Protein AF-A0A3G6JYM2-F1 (afdb_monomer_lite)

Sequence (123 aa):
MDNDVEYIVMGKGFGFQKKIGETVNKEKIKKTFVLENPETVAKWTRVYVDLPDGEMQVFLNIITFAEAVLQTKFDPSFFIALADHLHYAIERSREEISLKNPLAWEVRNFTLGSMKLENKSFV

InterPro domains:
  IPR004341 CAT RNA-binding domain [PF03123] (2-39)
  IPR004341 CAT RNA-binding domain [SM01061] (1-44)
  IPR011608 PRD domain [PF00874] (61-109)
  IPR011608 PRD domain [PS51372] (50-123)
  IPR036634 PRD domain superfamily [SSF63520] (41-109)
  IPR036650 CAT RNA-binding domain superfamily [G3DSA:2.30.24.10] (1-39)
  IPR036650 CAT RNA-binding domain superfamily [SSF50151] (2-39)

pLDDT: mean 70.7, std 15.1, range [35.44, 93.69]
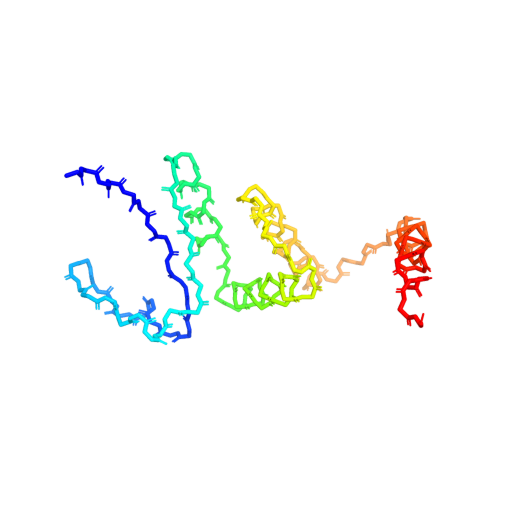
Organism: Streptococcus thermophilus (NCBI:txid1308)

Radius of gyration: 18.27 Å; chains: 1; bounding box: 38×52×42 Å

Secondary structure (DSSP, 8-state):
-----EEEEE-TT-SSSPPTTPPP-GGG-SEEEEE-SHHHHHHHHHHHHHS-HHHHHHHHHHHHHHHHHHT----HHHHHHHHHHHHHHHHHHHTT-----TTHHHHHHHHHHHHHHHTTS--

Structure (mmCIF, N/CA/C/O backbone):
data_AF-A0A3G6JYM2-F1
#
_entry.id   AF-A0A3G6JYM2-F1
#
loop_
_atom_site.group_PDB
_atom_site.id
_atom_site.type_symbol
_atom_site.label_atom_id
_atom_site.label_alt_id
_atom_site.label_comp_id
_atom_site.label_asym_id
_atom_site.label_entity_id
_atom_site.label_seq_id
_atom_site.pdbx_PDB_ins_code
_atom_site.Cartn_x
_atom_site.Cartn_y
_atom_site.Cartn_z
_atom_site.occupancy
_atom_site.B_iso_or_equiv
_atom_site.auth_seq_id
_atom_site.auth_comp_id
_atom_site.auth_asym_id
_atom_site.auth_atom_id
_atom_site.pdbx_PDB_model_num
ATOM 1 N N . MET A 1 1 ? -19.714 13.959 24.571 1.00 35.44 1 MET A N 1
ATOM 2 C CA . MET A 1 1 ? -18.894 12.742 24.445 1.00 35.44 1 MET A CA 1
ATOM 3 C C . MET A 1 1 ? -17.920 13.029 23.331 1.00 35.44 1 MET A C 1
ATOM 5 O O . MET A 1 1 ? -18.339 13.073 22.180 1.00 35.44 1 MET A O 1
ATOM 9 N N . ASP A 1 2 ? -16.697 13.383 23.717 1.00 43.41 2 ASP A N 1
ATOM 10 C CA . ASP A 1 2 ? -15.575 13.595 22.807 1.00 43.41 2 ASP A CA 1
ATOM 11 C C . ASP A 1 2 ? -15.322 12.306 22.041 1.00 43.41 2 ASP A C 1
ATOM 13 O O . ASP A 1 2 ? -14.928 11.306 22.629 1.00 43.41 2 ASP A O 1
ATOM 17 N N . ASN A 1 3 ? -15.565 12.334 20.739 1.00 48.00 3 ASN A N 1
ATOM 18 C CA . ASN A 1 3 ? -14.981 11.365 19.830 1.00 48.00 3 ASN A CA 1
ATOM 19 C C . ASN A 1 3 ? -14.143 12.182 18.857 1.00 48.00 3 ASN A C 1
ATOM 21 O O . ASN A 1 3 ? -14.579 12.461 17.740 1.00 48.00 3 ASN A O 1
ATOM 25 N N . ASP A 1 4 ? -12.964 12.594 19.325 1.00 57.75 4 ASP A N 1
ATOM 26 C CA . ASP A 1 4 ? -11.877 13.168 18.523 1.00 57.75 4 ASP A CA 1
ATOM 27 C C . ASP A 1 4 ? -11.263 12.059 17.646 1.00 57.75 4 ASP A C 1
ATOM 29 O O . ASP A 1 4 ? -10.099 11.688 17.747 1.00 57.75 4 ASP A O 1
ATOM 33 N N . VAL A 1 5 ? -12.132 11.404 16.873 1.00 56.00 5 VAL A N 1
ATOM 34 C CA . VAL A 1 5 ? -11.798 10.295 15.991 1.00 56.00 5 VAL A CA 1
ATOM 35 C C . VAL A 1 5 ? -11.586 10.898 14.618 1.00 56.00 5 VAL A C 1
ATOM 37 O O . VAL A 1 5 ? -12.518 11.423 14.001 1.00 56.00 5 VAL A O 1
ATOM 40 N N . GLU A 1 6 ? -10.349 10.835 14.147 1.00 60.28 6 GLU A N 1
ATOM 41 C CA . GLU A 1 6 ? -10.002 11.273 12.807 1.00 60.28 6 GLU A CA 1
ATOM 42 C C . GLU A 1 6 ? -10.421 10.209 11.786 1.00 60.28 6 GLU A C 1
ATOM 44 O O . GLU A 1 6 ? -10.381 9.003 12.034 1.00 60.28 6 GLU A O 1
ATOM 49 N N . TYR A 1 7 ? -10.844 10.652 10.604 1.00 63.09 7 TYR A N 1
ATOM 50 C CA . TYR A 1 7 ? -11.249 9.755 9.527 1.00 63.09 7 TYR A CA 1
ATOM 51 C C . TYR A 1 7 ? -10.560 10.157 8.229 1.00 63.09 7 TYR A C 1
ATOM 53 O O . TYR A 1 7 ? -10.662 11.306 7.797 1.00 63.09 7 TYR A O 1
ATOM 61 N N . ILE A 1 8 ? -9.937 9.191 7.554 1.00 65.12 8 ILE A N 1
ATOM 62 C CA . ILE A 1 8 ? -9.541 9.349 6.153 1.00 65.12 8 ILE A CA 1
ATOM 63 C C . ILE A 1 8 ? -10.676 8.819 5.296 1.00 65.12 8 ILE A C 1
ATOM 65 O O . ILE A 1 8 ? -11.049 7.649 5.366 1.00 65.12 8 ILE A O 1
ATOM 69 N N . VAL A 1 9 ? -11.230 9.683 4.458 1.00 63.84 9 VAL A N 1
ATOM 70 C CA . VAL A 1 9 ? -12.302 9.326 3.533 1.00 63.84 9 VAL A CA 1
ATOM 71 C C . VAL A 1 9 ? -11.770 9.374 2.108 1.00 63.84 9 VAL A C 1
ATOM 73 O O . VAL A 1 9 ? -11.125 10.340 1.712 1.00 63.84 9 VAL A O 1
ATOM 76 N N . MET A 1 10 ? -12.057 8.341 1.314 1.00 65.88 10 MET A N 1
ATOM 77 C CA . MET A 1 10 ? -11.638 8.220 -0.085 1.00 65.88 10 MET A CA 1
ATOM 78 C C . MET A 1 10 ? -12.812 7.913 -1.018 1.00 65.88 10 MET A C 1
ATOM 80 O O . MET A 1 10 ? -13.786 7.254 -0.648 1.00 65.88 10 MET A O 1
ATOM 84 N N . GLY A 1 11 ? -12.722 8.374 -2.262 1.00 58.06 11 GLY A N 1
ATOM 85 C CA . GLY A 1 11 ? -13.715 8.136 -3.310 1.00 58.06 11 GLY A CA 1
ATOM 86 C C . GLY A 1 11 ? -13.460 8.995 -4.542 1.00 58.06 11 GLY A C 1
ATOM 87 O O . GLY A 1 11 ? -12.560 9.832 -4.558 1.00 58.06 11 GLY A O 1
ATOM 88 N N . LYS A 1 12 ? -14.215 8.737 -5.616 1.00 52.06 12 LYS A N 1
ATOM 89 C CA . LYS A 1 12 ? -13.944 9.324 -6.936 1.00 52.06 12 LYS A CA 1
ATOM 90 C C . LYS A 1 12 ? -14.052 10.854 -6.888 1.00 52.06 12 LYS A C 1
ATOM 92 O O . LYS A 1 12 ? -15.153 11.393 -6.810 1.00 52.06 12 LYS A O 1
ATOM 97 N N 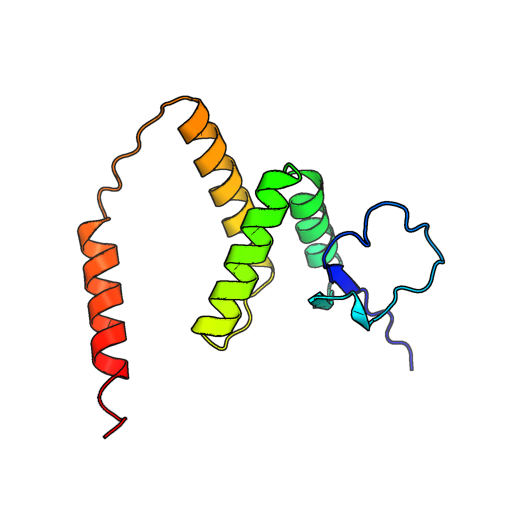. GLY A 1 13 ? -12.906 11.527 -6.990 1.00 52.91 13 GLY A N 1
ATOM 98 C CA . GLY A 1 13 ? -12.802 12.938 -7.368 1.00 52.91 13 GLY A CA 1
ATOM 99 C C . GLY A 1 13 ? -13.268 13.971 -6.340 1.00 52.91 13 GLY A C 1
ATOM 100 O O . GLY A 1 13 ? -13.578 15.083 -6.748 1.00 52.91 13 GLY A O 1
ATOM 101 N N . PHE A 1 14 ? -13.345 13.655 -5.041 1.00 56.78 14 PHE A N 1
ATOM 102 C CA . PHE A 1 14 ? -13.706 14.665 -4.029 1.00 56.78 14 PHE A CA 1
ATOM 103 C C . PHE A 1 14 ? -12.515 15.279 -3.280 1.00 56.78 14 PHE A C 1
ATOM 105 O O . PHE A 1 14 ? -12.687 16.326 -2.668 1.00 56.78 14 PHE A O 1
ATOM 112 N N . GLY A 1 15 ? -11.328 14.660 -3.310 1.00 47.62 15 GLY A N 1
ATOM 113 C CA . GLY A 1 15 ? -10.113 15.229 -2.703 1.00 47.62 15 GLY A CA 1
ATOM 114 C C . GLY A 1 15 ? -9.523 16.399 -3.501 1.00 47.62 15 GLY A C 1
ATOM 115 O O . GLY A 1 15 ? -8.799 17.227 -2.962 1.00 47.62 15 GLY A O 1
ATOM 116 N N . PHE A 1 16 ? -9.881 16.509 -4.781 1.00 41.50 16 PHE A N 1
ATOM 117 C CA . PHE A 1 16 ? -9.483 17.610 -5.650 1.00 41.50 16 PHE A CA 1
ATOM 118 C C . PHE A 1 16 ? -10.448 18.790 -5.418 1.00 41.50 16 PHE A C 1
ATOM 120 O O . PHE A 1 16 ? -11.634 18.671 -5.712 1.00 41.50 16 PHE A O 1
ATOM 127 N N . GLN A 1 17 ? -9.938 19.911 -4.884 1.00 42.59 17 GLN A N 1
ATOM 128 C CA . GLN A 1 17 ? -10.632 21.187 -4.570 1.00 42.59 17 GLN A CA 1
ATOM 129 C C . GLN A 1 17 ? -11.362 21.339 -3.216 1.00 42.59 17 GLN A C 1
ATOM 131 O O . GLN A 1 17 ? -11.902 22.415 -2.958 1.00 42.59 17 GLN A O 1
ATOM 136 N N . LYS A 1 18 ? -11.352 20.354 -2.311 1.00 52.34 18 LYS A N 1
ATOM 137 C CA . LYS A 1 18 ? -11.914 20.528 -0.953 1.00 52.34 18 LYS A CA 1
ATOM 138 C C . LYS A 1 18 ? -10.941 21.295 -0.046 1.00 52.34 18 LYS A C 1
ATOM 140 O O . LYS A 1 18 ? -9.773 20.930 0.054 1.00 52.34 18 LYS A O 1
ATOM 145 N N . LYS A 1 19 ? -11.416 22.349 0.629 1.00 48.12 19 LYS A N 1
ATOM 146 C CA . LYS A 1 19 ? -10.646 23.120 1.627 1.00 48.12 19 LYS A CA 1
ATOM 147 C C . LYS A 1 19 ? -10.968 22.668 3.052 1.00 48.12 19 LYS A C 1
ATOM 149 O O . LYS A 1 19 ? -12.068 22.185 3.322 1.00 48.12 19 LYS A O 1
ATOM 154 N N . ILE A 1 20 ? -10.015 22.870 3.965 1.00 55.22 20 ILE A N 1
ATOM 155 C CA . ILE A 1 20 ? -10.209 22.674 5.410 1.00 55.22 20 ILE A CA 1
ATOM 156 C C . ILE A 1 20 ? -11.455 23.460 5.846 1.00 55.22 20 ILE A C 1
ATOM 158 O O . ILE A 1 20 ? -11.557 24.655 5.574 1.00 55.22 20 ILE A O 1
ATOM 162 N N . GLY A 1 21 ? -12.407 22.777 6.488 1.00 62.47 21 GLY A N 1
ATOM 163 C CA . GLY A 1 21 ? -13.675 23.355 6.949 1.00 62.47 21 GLY A CA 1
ATOM 164 C C . GLY A 1 21 ? -14.887 23.092 6.047 1.00 62.47 21 GLY A C 1
ATOM 165 O O . GLY A 1 21 ? -16.010 23.383 6.451 1.00 62.47 21 GLY A O 1
ATOM 166 N N . GLU A 1 22 ? -14.714 22.510 4.857 1.00 63.81 22 GLU A N 1
ATOM 167 C CA . GLU A 1 22 ? -15.855 22.123 4.025 1.00 63.81 22 GLU A CA 1
ATOM 168 C C . GLU A 1 22 ? -16.449 20.766 4.418 1.00 63.81 22 GLU A C 1
ATOM 170 O O . GLU A 1 22 ? -15.746 19.771 4.593 1.00 63.81 22 GLU A O 1
ATOM 175 N N . THR A 1 23 ? -17.780 20.685 4.446 1.00 67.19 23 THR A N 1
ATOM 176 C CA . THR A 1 23 ? -18.497 19.423 4.641 1.00 67.19 23 THR A CA 1
ATOM 177 C C . THR A 1 23 ? -18.297 18.485 3.449 1.00 67.19 23 THR A C 1
ATOM 179 O O . THR A 1 23 ? -18.427 18.863 2.278 1.00 67.19 23 THR A O 1
ATOM 182 N N . VAL A 1 24 ? -17.962 17.229 3.742 1.00 65.75 24 VAL A N 1
ATOM 183 C CA . VAL A 1 24 ? -17.821 16.168 2.739 1.00 65.75 24 VAL A CA 1
ATOM 184 C C . VAL A 1 24 ? -19.193 15.547 2.491 1.00 65.75 24 VAL A C 1
ATOM 186 O O . VAL A 1 24 ? -19.864 15.118 3.430 1.00 65.75 24 VAL A O 1
ATOM 189 N N . ASN A 1 25 ? -19.624 15.480 1.226 1.00 68.00 25 ASN A N 1
ATOM 190 C CA . ASN A 1 25 ? -20.838 14.741 0.883 1.00 68.00 25 ASN A CA 1
ATOM 191 C C . ASN A 1 25 ? -20.578 13.241 1.097 1.00 68.00 25 ASN A C 1
ATOM 193 O O . ASN A 1 25 ? -19.785 12.638 0.369 1.00 68.00 25 ASN A O 1
ATOM 197 N N . LYS A 1 26 ? -21.277 12.653 2.075 1.00 66.44 26 LYS A N 1
ATOM 198 C CA . LYS A 1 26 ? -21.158 11.239 2.447 1.00 66.44 26 LYS A CA 1
ATOM 199 C C . LYS A 1 26 ? -21.451 10.282 1.289 1.00 66.44 26 LYS A C 1
ATOM 201 O O . LYS A 1 26 ? -20.848 9.222 1.230 1.00 66.44 26 LYS A O 1
ATOM 206 N N . GLU A 1 27 ? -22.287 10.672 0.332 1.00 67.44 27 GLU A N 1
ATOM 207 C CA . GLU A 1 27 ? -22.636 9.854 -0.839 1.00 67.44 27 GLU A CA 1
ATOM 208 C C . GLU A 1 27 ? -21.470 9.678 -1.822 1.00 67.44 27 GLU A C 1
ATOM 210 O O . GLU A 1 27 ? -21.444 8.734 -2.610 1.00 67.44 27 GLU A O 1
ATOM 215 N N . LYS A 1 28 ? -20.482 10.582 -1.784 1.00 60.78 28 LYS A N 1
ATOM 216 C CA . L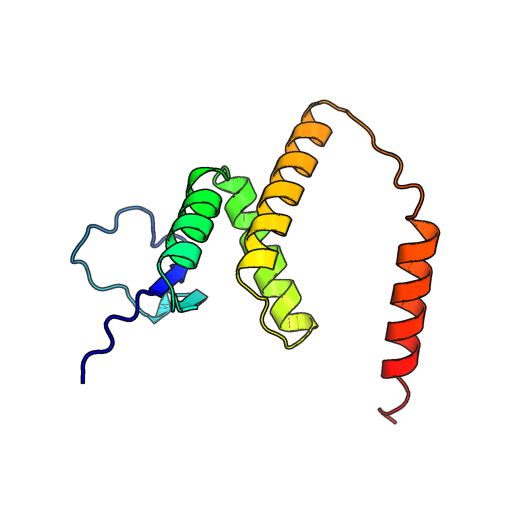YS A 1 28 ? -19.271 10.495 -2.616 1.00 60.78 28 LYS A CA 1
ATOM 217 C C . LYS A 1 28 ? -18.150 9.705 -1.943 1.00 60.78 28 LYS A C 1
ATOM 219 O O . LYS A 1 28 ? -17.157 9.382 -2.600 1.00 60.78 28 LYS A O 1
ATOM 224 N N . ILE A 1 29 ? -18.305 9.386 -0.659 1.00 64.44 29 ILE A N 1
ATOM 225 C CA . ILE A 1 29 ? -17.350 8.588 0.101 1.00 64.44 29 ILE A CA 1
ATOM 226 C C . ILE A 1 29 ? -17.523 7.133 -0.324 1.00 64.44 29 ILE A C 1
ATOM 228 O O . ILE A 1 29 ? -18.549 6.510 -0.072 1.00 64.44 29 ILE A O 1
ATOM 232 N N . LYS A 1 30 ? -16.508 6.584 -0.990 1.00 60.91 30 LYS A N 1
ATOM 233 C CA . LYS A 1 30 ? -16.463 5.155 -1.319 1.00 60.91 30 LYS A CA 1
ATOM 234 C C . LYS A 1 30 ? -15.864 4.332 -0.196 1.00 60.91 30 LYS A C 1
ATOM 236 O O . LYS A 1 30 ? -16.183 3.154 -0.069 1.00 60.91 30 LYS A O 1
ATOM 241 N N . LYS A 1 31 ? -14.973 4.935 0.584 1.00 64.44 31 LYS A N 1
ATOM 242 C CA . LYS A 1 31 ? -14.293 4.252 1.666 1.00 64.44 31 LYS A CA 1
ATOM 243 C C . LYS A 1 31 ? -13.965 5.211 2.794 1.00 64.44 31 LYS A C 1
ATOM 245 O O . LYS A 1 31 ? -13.484 6.310 2.544 1.00 64.44 31 LYS A O 1
ATOM 250 N N . THR A 1 32 ? -14.208 4.765 4.015 1.00 62.28 32 THR A N 1
ATOM 251 C CA . THR A 1 32 ? -13.841 5.474 5.238 1.00 62.28 32 THR A CA 1
ATOM 252 C C . THR A 1 32 ? -12.862 4.600 5.998 1.00 62.28 32 THR A C 1
ATOM 254 O O . THR A 1 32 ? -13.125 3.416 6.208 1.00 62.28 32 THR A O 1
ATOM 257 N N . PHE A 1 33 ? -11.750 5.188 6.403 1.00 63.16 33 PHE A N 1
ATOM 258 C CA . PHE A 1 33 ? -10.779 4.606 7.308 1.00 63.16 33 PHE A CA 1
ATOM 259 C C . PHE A 1 33 ? -10.866 5.375 8.617 1.00 63.16 33 PHE A C 1
ATOM 261 O O . PHE A 1 33 ? -10.760 6.601 8.626 1.00 63.16 33 PHE A O 1
ATOM 268 N N . VAL A 1 34 ? -11.116 4.648 9.700 1.00 60.28 34 VAL A N 1
ATOM 269 C CA . 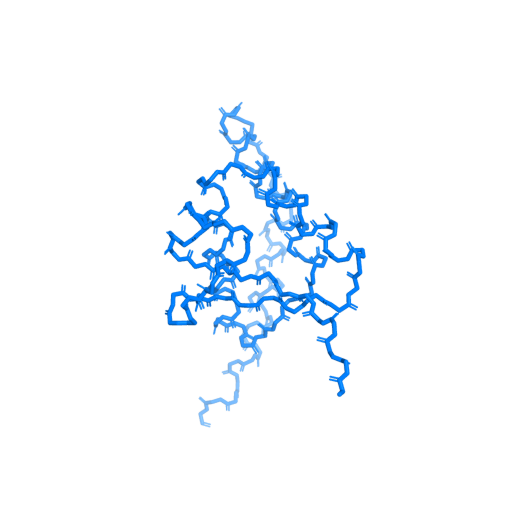VAL A 1 34 ? -11.133 5.206 11.050 1.00 60.28 34 VAL A CA 1
ATOM 270 C C . VAL A 1 34 ? -9.696 5.240 11.546 1.00 60.28 34 VAL A C 1
ATOM 272 O O . VAL A 1 34 ? -9.001 4.225 11.492 1.00 60.28 34 VAL A O 1
ATOM 275 N N . LEU A 1 35 ? -9.235 6.409 11.968 1.00 63.31 35 LEU A N 1
ATOM 276 C CA . LEU A 1 35 ? -7.918 6.584 12.551 1.00 63.31 35 LEU A CA 1
ATOM 277 C C . LEU A 1 35 ? -8.075 6.621 14.066 1.00 63.31 35 LEU A C 1
ATOM 279 O O . LEU A 1 35 ? -8.568 7.589 14.634 1.00 63.31 35 LEU A O 1
ATOM 283 N N . GLU A 1 36 ? -7.663 5.538 14.714 1.00 56.81 36 GLU A N 1
ATOM 284 C CA . GLU A 1 36 ? -7.744 5.406 16.172 1.00 56.81 36 GLU A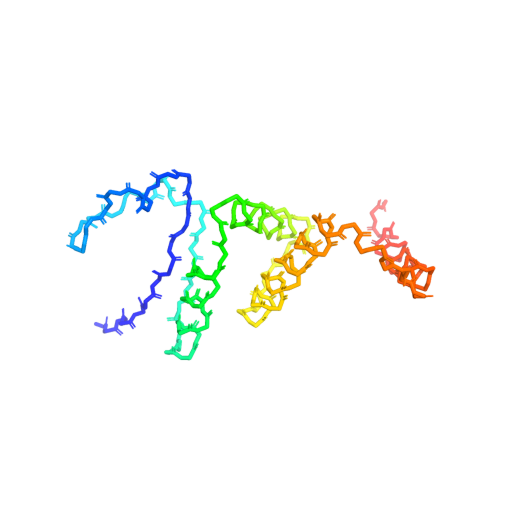 CA 1
ATOM 285 C C . GLU A 1 36 ? -6.429 5.815 16.871 1.00 56.81 36 GLU A C 1
ATOM 287 O O . GLU A 1 36 ? -6.398 5.942 18.091 1.00 56.81 36 GLU A O 1
ATOM 292 N N . ASN A 1 37 ? -5.331 6.027 16.123 1.00 65.44 37 ASN A N 1
ATOM 293 C CA . ASN A 1 37 ? -4.008 6.352 16.676 1.00 65.44 37 ASN A CA 1
ATOM 294 C C . ASN A 1 37 ? -3.187 7.277 15.739 1.00 65.44 37 ASN A C 1
ATOM 296 O O . ASN A 1 37 ? -3.080 6.963 14.548 1.00 65.44 37 ASN A O 1
ATOM 300 N N . PRO A 1 38 ? -2.539 8.344 16.260 1.00 66.25 38 PRO A N 1
ATOM 301 C CA . PRO A 1 38 ? -1.621 9.232 15.529 1.00 66.25 38 PRO A CA 1
ATOM 302 C C . PRO A 1 38 ? -0.549 8.543 14.667 1.00 66.25 38 PRO A C 1
ATOM 304 O O . PRO A 1 38 ? -0.244 9.012 13.570 1.00 66.25 38 PRO A O 1
ATOM 307 N N . GLU A 1 39 ? 0.017 7.413 15.105 1.00 69.19 39 GLU A N 1
ATOM 308 C CA . GLU A 1 39 ? 0.991 6.668 14.290 1.00 69.19 39 GLU A CA 1
ATOM 309 C C . GLU A 1 39 ? 0.382 6.158 12.982 1.00 69.19 39 GLU A C 1
ATOM 311 O O . GLU A 1 39 ? 1.022 6.174 11.927 1.00 69.19 39 GLU A O 1
ATOM 316 N N . THR A 1 40 ? -0.861 5.691 13.053 1.00 65.06 40 THR A N 1
ATOM 317 C CA . THR A 1 40 ? -1.605 5.184 11.905 1.00 65.06 40 THR A CA 1
ATOM 318 C C . THR A 1 40 ? -1.903 6.322 10.929 1.00 65.06 40 THR A C 1
ATOM 320 O O . THR A 1 40 ? -1.781 6.130 9.721 1.00 65.06 40 THR A O 1
ATOM 323 N N . VAL A 1 41 ? -2.176 7.532 11.430 1.00 66.94 41 VAL A N 1
ATOM 324 C CA . VAL A 1 41 ? -2.365 8.750 10.616 1.00 66.94 41 VAL A CA 1
ATOM 325 C C . VAL A 1 41 ? -1.110 9.093 9.824 1.00 66.94 41 VAL A C 1
ATOM 327 O O . VAL A 1 41 ? -1.173 9.276 8.607 1.00 66.94 41 VAL A O 1
ATOM 330 N N . ALA A 1 42 ? 0.043 9.138 10.493 1.00 69.31 42 ALA A N 1
ATOM 331 C CA . ALA A 1 42 ? 1.319 9.454 9.854 1.00 69.31 42 ALA A CA 1
ATOM 332 C C . ALA A 1 42 ? 1.666 8.432 8.760 1.00 69.31 42 ALA A C 1
ATOM 334 O O . ALA A 1 42 ? 2.062 8.795 7.651 1.00 69.31 42 ALA A O 1
ATOM 335 N N . LYS A 1 43 ? 1.439 7.147 9.047 1.00 68.25 43 LYS A N 1
ATOM 336 C CA . LYS A 1 43 ? 1.652 6.042 8.108 1.00 68.25 43 LYS A CA 1
ATOM 337 C C . LYS A 1 43 ? 0.741 6.126 6.879 1.00 68.25 43 LYS A C 1
ATOM 339 O O . LYS A 1 43 ? 1.214 5.950 5.759 1.00 68.25 43 LYS A O 1
ATOM 344 N N . TRP A 1 44 ? -0.539 6.440 7.063 1.00 71.44 44 TRP A N 1
ATOM 345 C CA . TRP A 1 44 ? -1.467 6.645 5.949 1.00 71.44 44 TRP A CA 1
ATOM 346 C C . TRP A 1 44 ? -1.146 7.879 5.117 1.00 71.44 44 TRP A C 1
ATOM 348 O O . TRP A 1 44 ? -1.248 7.840 3.893 1.00 71.44 44 TRP A O 1
ATOM 358 N N . THR A 1 45 ? -0.742 8.962 5.778 1.00 68.75 45 THR A N 1
ATOM 359 C CA . THR A 1 45 ? -0.328 10.197 5.109 1.00 68.75 45 THR A CA 1
ATOM 360 C C . THR A 1 45 ? 0.864 9.928 4.202 1.00 68.75 45 THR A C 1
ATOM 362 O O . THR A 1 45 ? 0.850 10.355 3.055 1.00 68.75 45 THR A O 1
ATOM 365 N N . ARG A 1 46 ? 1.841 9.139 4.667 1.00 71.50 46 ARG A N 1
ATOM 366 C CA . ARG A 1 46 ? 2.978 8.698 3.852 1.00 71.50 46 ARG A CA 1
ATOM 367 C C . ARG A 1 46 ? 2.524 7.956 2.592 1.00 71.50 46 ARG A C 1
ATOM 369 O O . ARG A 1 46 ? 2.898 8.347 1.497 1.00 71.50 46 ARG A O 1
ATOM 376 N N . VAL A 1 47 ? 1.659 6.949 2.735 1.00 72.75 47 VAL A N 1
ATOM 377 C CA . VAL A 1 47 ? 1.100 6.209 1.586 1.00 72.75 47 VAL A CA 1
ATOM 378 C C . VAL A 1 47 ? 0.419 7.157 0.593 1.00 72.75 47 VAL A C 1
ATOM 380 O O . VAL A 1 47 ? 0.575 7.002 -0.614 1.00 72.75 47 VAL A O 1
ATOM 383 N N . TYR A 1 48 ? -0.322 8.151 1.087 1.00 68.00 48 TYR A N 1
ATOM 384 C CA . TYR A 1 48 ? -1.021 9.108 0.233 1.00 68.00 48 TYR A CA 1
ATOM 385 C C . TYR A 1 48 ? -0.097 10.101 -0.478 1.00 68.00 48 TYR A C 1
ATOM 387 O O . TYR A 1 48 ? -0.363 10.461 -1.619 1.00 68.00 48 TYR A O 1
ATOM 395 N N . VAL A 1 49 ? 0.964 10.551 0.189 1.00 66.94 49 VAL A N 1
ATOM 396 C CA . VAL A 1 49 ? 1.925 11.514 -0.364 1.00 66.94 49 VAL A CA 1
ATOM 397 C C . VAL A 1 49 ? 2.880 10.850 -1.358 1.00 66.94 49 VAL A C 1
ATOM 399 O O . VAL A 1 49 ? 3.241 11.476 -2.352 1.00 66.94 49 VAL A O 1
ATOM 402 N N . ASP A 1 50 ? 3.265 9.597 -1.110 1.00 72.25 50 ASP A N 1
ATOM 403 C CA . ASP A 1 50 ? 4.350 8.943 -1.848 1.00 72.25 50 ASP A CA 1
ATOM 404 C C . ASP A 1 50 ? 3.874 8.249 -3.142 1.00 72.25 50 ASP A C 1
ATOM 406 O O . ASP A 1 50 ? 4.670 8.047 -4.059 1.00 72.25 50 ASP A O 1
ATOM 410 N N . LEU A 1 51 ? 2.587 7.892 -3.260 1.00 81.12 51 LEU A N 1
ATOM 411 C CA . LEU A 1 51 ? 2.044 7.224 -4.452 1.00 81.12 51 LEU A CA 1
ATOM 412 C C . LEU A 1 51 ? 1.606 8.234 -5.530 1.00 81.12 51 LEU A C 1
ATOM 414 O O . LEU A 1 51 ? 0.737 9.067 -5.266 1.00 81.12 51 LEU A O 1
ATOM 418 N N . PRO A 1 52 ? 2.078 8.101 -6.786 1.00 85.56 52 PRO A N 1
ATOM 419 C CA . PRO A 1 52 ? 1.507 8.828 -7.918 1.00 85.56 52 PRO A CA 1
ATOM 420 C C . PRO A 1 52 ? -0.000 8.557 -8.072 1.00 85.56 52 PRO A C 1
ATOM 422 O O . PRO A 1 52 ? -0.454 7.432 -7.854 1.00 85.56 52 PRO A O 1
ATOM 425 N N . ASP A 1 53 ? -0.778 9.541 -8.541 1.00 77.62 53 ASP A N 1
ATOM 426 C CA . ASP A 1 53 ? -2.252 9.459 -8.649 1.00 77.62 53 ASP A CA 1
ATOM 427 C C . ASP A 1 53 ? -2.760 8.176 -9.336 1.00 77.62 53 ASP A C 1
ATOM 429 O O . ASP A 1 53 ? -3.734 7.551 -8.902 1.00 77.62 53 ASP A O 1
ATOM 433 N N . GLY A 1 54 ? -2.087 7.755 -10.412 1.00 84.00 54 GLY A N 1
ATOM 434 C CA . GLY A 1 54 ? -2.427 6.526 -11.131 1.00 84.00 54 GLY A CA 1
ATOM 435 C C . GLY A 1 54 ? -2.226 5.265 -10.284 1.00 84.00 54 GLY A C 1
ATOM 436 O O . GLY A 1 54 ? -3.054 4.354 -10.319 1.00 84.00 54 GLY A O 1
ATOM 437 N N . GLU A 1 55 ? -1.164 5.227 -9.485 1.00 88.12 55 GLU A N 1
ATOM 438 C CA . GLU A 1 55 ? -0.814 4.098 -8.620 1.00 88.12 55 GLU A CA 1
ATOM 439 C C . GLU A 1 55 ? -1.730 4.051 -7.397 1.00 88.12 55 GLU A C 1
ATOM 441 O O . GLU A 1 55 ? -2.233 2.981 -7.050 1.00 88.12 55 GLU A O 1
ATOM 446 N N . MET A 1 56 ? -2.065 5.214 -6.829 1.00 82.06 56 MET A N 1
ATOM 447 C CA . MET A 1 56 ? -3.081 5.344 -5.784 1.00 82.06 56 MET A CA 1
ATOM 448 C C . MET A 1 56 ? -4.435 4.786 -6.246 1.00 82.06 56 MET A C 1
ATOM 450 O O . MET A 1 56 ? -5.084 4.015 -5.535 1.00 82.06 56 MET A O 1
ATOM 454 N N . GLN A 1 57 ? -4.871 5.112 -7.466 1.00 81.31 57 GLN A N 1
ATOM 455 C CA . GLN A 1 57 ? -6.142 4.605 -7.981 1.00 81.31 57 GLN A CA 1
ATOM 456 C C . GLN A 1 57 ? -6.140 3.074 -8.136 1.00 81.31 57 GLN A C 1
ATOM 458 O O . GLN A 1 57 ? -7.152 2.427 -7.844 1.00 81.31 57 GLN A O 1
ATOM 463 N N . VAL A 1 58 ? -5.021 2.490 -8.575 1.00 85.75 58 VAL A N 1
ATOM 464 C CA . VAL A 1 58 ? -4.849 1.032 -8.671 1.00 85.75 58 VAL A CA 1
ATOM 465 C C . VAL A 1 58 ? -4.855 0.396 -7.284 1.00 85.75 58 VAL A C 1
ATOM 467 O O . VAL A 1 58 ? -5.609 -0.551 -7.058 1.00 85.75 58 VAL A O 1
ATOM 470 N N . PHE A 1 59 ? -4.091 0.951 -6.346 1.00 86.38 59 PHE A N 1
ATOM 471 C CA . PHE A 1 59 ? -4.037 0.510 -4.956 1.00 86.38 59 PHE A CA 1
ATOM 472 C C . PHE A 1 59 ? -5.439 0.425 -4.332 1.00 86.38 59 PHE A C 1
ATOM 474 O O . PHE A 1 59 ? -5.838 -0.617 -3.807 1.00 86.38 59 PHE A O 1
ATOM 481 N N . LEU A 1 60 ? -6.244 1.481 -4.475 1.00 82.12 60 LEU A N 1
ATOM 482 C CA . LEU A 1 60 ? -7.605 1.513 -3.934 1.00 82.12 60 LEU A CA 1
ATOM 483 C C . LEU A 1 60 ? -8.536 0.494 -4.584 1.00 82.12 60 LEU A C 1
ATOM 485 O O . LEU A 1 60 ? -9.381 -0.089 -3.897 1.00 82.12 60 LEU A O 1
ATOM 489 N N . ASN A 1 61 ? -8.383 0.253 -5.886 1.00 83.69 61 ASN A N 1
ATOM 490 C CA . ASN A 1 61 ? -9.157 -0.768 -6.584 1.00 83.69 61 ASN A CA 1
ATOM 491 C C . ASN A 1 61 ? -8.800 -2.173 -6.082 1.00 83.69 61 ASN A C 1
ATOM 493 O O . ASN A 1 61 ? -9.712 -2.957 -5.824 1.00 83.69 61 ASN A O 1
ATOM 497 N N . ILE A 1 62 ? -7.509 -2.467 -5.883 1.00 88.69 62 ILE A N 1
ATOM 498 C CA . ILE A 1 62 ? -7.036 -3.751 -5.342 1.00 88.69 62 ILE A CA 1
ATOM 499 C C . ILE A 1 62 ? -7.623 -3.985 -3.957 1.00 88.69 62 ILE A C 1
ATOM 501 O O . ILE A 1 62 ? -8.224 -5.028 -3.716 1.00 88.69 62 ILE A O 1
ATOM 505 N N . ILE A 1 63 ? -7.503 -3.006 -3.061 1.00 85.69 63 ILE A N 1
ATOM 506 C CA . ILE A 1 63 ? -8.025 -3.133 -1.703 1.00 85.69 63 ILE A CA 1
ATOM 507 C C . ILE A 1 63 ? -9.546 -3.310 -1.708 1.00 85.69 63 ILE A C 1
ATOM 509 O O . ILE A 1 63 ? -10.067 -4.173 -1.007 1.00 85.69 63 ILE A O 1
ATOM 513 N N . THR A 1 64 ? -10.271 -2.513 -2.496 1.00 82.38 64 THR A N 1
ATOM 514 C CA . THR A 1 64 ? -11.737 -2.611 -2.577 1.00 82.38 64 THR A CA 1
ATOM 515 C C . THR A 1 64 ? -12.169 -3.987 -3.076 1.00 82.38 64 THR A C 1
ATOM 517 O O . THR A 1 64 ? -13.082 -4.590 -2.517 1.00 82.38 64 THR A O 1
ATOM 520 N N . PHE A 1 65 ? -11.496 -4.498 -4.107 1.00 85.06 65 PHE A N 1
ATOM 521 C CA . PHE A 1 65 ? -11.754 -5.825 -4.645 1.00 85.06 65 PHE A CA 1
ATOM 522 C C . PHE A 1 65 ? -11.426 -6.926 -3.630 1.00 85.06 65 PHE A C 1
ATOM 524 O O . PHE A 1 65 ? -12.251 -7.804 -3.397 1.00 85.06 65 PHE A O 1
ATOM 531 N N . ALA A 1 66 ? -10.259 -6.859 -2.986 1.00 85.12 66 ALA A N 1
ATOM 532 C CA . ALA A 1 66 ? -9.813 -7.859 -2.023 1.00 85.12 66 ALA A CA 1
ATOM 533 C C . ALA A 1 66 ? -10.754 -7.956 -0.816 1.00 85.12 66 ALA A C 1
ATOM 535 O O . ALA A 1 66 ? -11.133 -9.059 -0.438 1.00 85.12 66 ALA A O 1
ATOM 536 N N . GLU A 1 67 ? -11.194 -6.829 -0.250 1.00 84.56 67 GLU A N 1
ATOM 537 C CA . GLU A 1 67 ? -12.163 -6.839 0.854 1.00 84.56 67 GLU A CA 1
ATOM 538 C C . GLU A 1 67 ? -13.521 -7.412 0.431 1.00 84.56 67 GLU A C 1
ATOM 540 O O . GLU A 1 67 ? -14.152 -8.129 1.205 1.00 84.56 67 GLU A O 1
ATOM 545 N N . ALA A 1 68 ? -13.971 -7.123 -0.796 1.00 83.25 68 ALA A N 1
ATOM 546 C CA . ALA A 1 68 ? -15.229 -7.652 -1.316 1.00 83.25 68 ALA A CA 1
ATOM 547 C C . ALA A 1 68 ? -15.168 -9.168 -1.558 1.00 83.25 68 ALA A C 1
ATOM 549 O O . ALA A 1 68 ? -16.139 -9.871 -1.294 1.00 83.25 68 ALA A O 1
ATOM 550 N N . VAL A 1 69 ? -14.038 -9.684 -2.042 1.00 87.31 69 VAL A N 1
ATOM 551 C CA . VAL A 1 69 ? -13.862 -11.120 -2.304 1.00 87.31 69 VAL A CA 1
ATOM 552 C C . VAL A 1 69 ? -13.627 -11.902 -1.014 1.00 87.31 69 VAL A C 1
ATOM 554 O O . VAL A 1 69 ? -14.209 -12.964 -0.831 1.00 87.31 69 VAL A O 1
ATOM 557 N N . LEU A 1 70 ? -12.793 -11.378 -0.116 1.00 87.44 70 LEU A N 1
ATOM 558 C CA . LEU A 1 70 ? -12.367 -12.075 1.101 1.00 87.44 70 LEU A CA 1
ATOM 559 C C . LEU A 1 70 ? -13.278 -11.805 2.303 1.00 87.44 70 LEU A C 1
ATOM 561 O O . LEU A 1 70 ? -13.056 -12.378 3.365 1.00 87.44 70 LEU A O 1
ATOM 565 N N . GLN A 1 71 ? -14.276 -10.926 2.152 1.00 87.81 71 GLN A N 1
ATOM 566 C CA . GLN A 1 71 ? -15.234 -10.556 3.202 1.00 87.81 71 GLN A CA 1
ATOM 567 C C . GLN A 1 71 ? -14.545 -10.150 4.518 1.00 87.81 71 GLN A C 1
ATOM 569 O O . GLN A 1 71 ? -15.025 -10.433 5.613 1.00 87.81 71 GLN A O 1
ATOM 574 N N . THR A 1 72 ? -13.399 -9.477 4.408 1.00 82.19 72 THR A N 1
ATOM 575 C CA . THR A 1 72 ? -12.561 -9.091 5.545 1.00 82.19 72 THR A CA 1
ATOM 576 C C . THR A 1 72 ? -12.077 -7.654 5.409 1.00 82.19 72 THR A C 1
ATOM 578 O O . THR A 1 72 ? -12.109 -7.068 4.325 1.00 82.19 72 THR A O 1
ATOM 581 N N . LYS A 1 73 ? -11.636 -7.079 6.526 1.00 78.19 73 LYS A N 1
ATOM 582 C CA . LYS A 1 73 ? -10.954 -5.786 6.579 1.00 78.19 73 LYS A CA 1
ATOM 583 C C . LYS A 1 73 ? -9.482 -6.017 6.874 1.00 78.19 73 LYS A C 1
ATOM 585 O O . LYS A 1 73 ? -9.131 -6.913 7.636 1.00 78.19 73 LYS A O 1
ATOM 590 N N . PHE A 1 74 ? -8.633 -5.207 6.258 1.00 80.00 74 PHE A N 1
ATOM 591 C CA . PHE A 1 74 ? -7.193 -5.288 6.462 1.00 80.00 74 PHE A CA 1
ATOM 592 C C . PHE A 1 74 ? -6.725 -4.267 7.491 1.00 80.00 74 PHE A C 1
ATOM 594 O O . PHE A 1 74 ? -7.279 -3.171 7.598 1.00 80.00 74 PHE A O 1
ATOM 601 N N . ASP A 1 75 ? -5.679 -4.644 8.217 1.00 77.81 75 ASP A N 1
ATOM 602 C CA . ASP A 1 75 ? -4.990 -3.760 9.145 1.00 77.81 75 ASP A CA 1
ATOM 603 C C . ASP A 1 75 ? -4.256 -2.630 8.393 1.00 77.81 75 ASP A C 1
ATOM 605 O O . ASP A 1 75 ? -3.734 -2.862 7.296 1.00 77.81 75 ASP A O 1
ATOM 609 N N . PRO A 1 76 ? -4.148 -1.420 8.971 1.00 73.69 76 PRO A N 1
ATOM 610 C CA . PRO A 1 76 ? -3.381 -0.323 8.395 1.00 73.69 76 PRO A CA 1
ATOM 611 C C . PRO A 1 76 ? -1.960 -0.665 7.931 1.00 73.69 76 PRO A C 1
ATOM 613 O O . PRO A 1 76 ? -1.511 -0.157 6.904 1.00 73.69 76 PRO A O 1
ATOM 616 N N . SER A 1 77 ? -1.256 -1.549 8.638 1.00 77.50 77 SER A N 1
ATOM 617 C CA . SER A 1 77 ? 0.093 -1.986 8.262 1.00 77.50 77 SER A CA 1
ATOM 618 C C . SER A 1 77 ? 0.139 -2.717 6.915 1.00 77.50 77 SER A C 1
ATOM 620 O O . SER A 1 77 ? 1.090 -2.539 6.151 1.00 77.50 77 SER A O 1
ATOM 622 N N . PHE A 1 78 ? -0.908 -3.477 6.576 1.0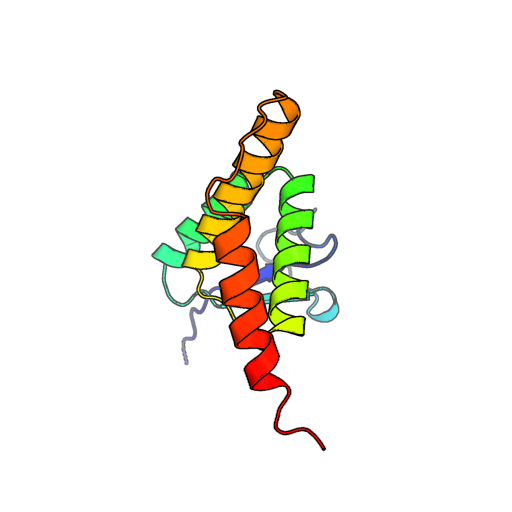0 82.50 78 PHE A N 1
ATOM 623 C CA . PHE A 1 78 ? -1.018 -4.172 5.294 1.00 82.50 78 PHE A CA 1
ATOM 624 C C . PHE A 1 78 ? -1.085 -3.188 4.125 1.00 82.50 78 PHE A C 1
ATOM 626 O O . PHE A 1 78 ? -0.476 -3.412 3.081 1.00 82.50 78 PHE A O 1
ATOM 633 N N . PHE A 1 79 ? -1.794 -2.075 4.309 1.00 81.38 79 PHE A N 1
ATOM 634 C CA . PHE A 1 79 ? -1.930 -1.047 3.284 1.00 81.38 79 PHE A CA 1
ATOM 635 C C . PHE A 1 79 ? -0.597 -0.385 2.945 1.00 81.38 79 PHE A C 1
ATOM 637 O O . PHE A 1 79 ? -0.318 -0.183 1.768 1.00 81.38 79 PHE A O 1
ATOM 644 N N . ILE A 1 80 ? 0.246 -0.124 3.948 1.00 80.44 80 ILE A N 1
ATOM 645 C CA . ILE A 1 80 ? 1.590 0.437 3.746 1.00 80.44 80 ILE A CA 1
ATOM 646 C C . ILE A 1 80 ? 2.458 -0.540 2.959 1.00 80.44 80 ILE A C 1
ATOM 648 O O . ILE A 1 80 ? 3.034 -0.170 1.941 1.00 80.44 80 ILE A O 1
ATOM 652 N N . ALA A 1 81 ? 2.511 -1.799 3.402 1.00 85.19 81 ALA A N 1
ATOM 653 C CA . ALA A 1 81 ? 3.310 -2.819 2.733 1.00 85.19 81 ALA A CA 1
ATOM 654 C C . ALA A 1 81 ? 2.863 -3.006 1.277 1.00 85.19 81 ALA A C 1
ATOM 656 O O . ALA A 1 81 ? 3.692 -3.066 0.373 1.00 85.19 81 ALA A O 1
ATOM 657 N N . LEU A 1 82 ? 1.552 -3.054 1.029 1.00 87.75 82 LEU A N 1
ATOM 658 C CA . LEU A 1 82 ? 1.023 -3.192 -0.323 1.00 87.75 82 LEU A CA 1
ATOM 659 C C . LEU A 1 82 ? 1.315 -1.962 -1.191 1.00 87.75 82 LEU A C 1
ATOM 661 O O . LEU A 1 82 ? 1.640 -2.135 -2.361 1.00 87.75 82 LEU A O 1
ATOM 665 N N . ALA A 1 83 ? 1.202 -0.752 -0.644 1.00 86.31 83 ALA A N 1
ATOM 666 C CA . ALA A 1 83 ? 1.537 0.483 -1.345 1.00 86.31 83 ALA A CA 1
ATOM 667 C C . ALA A 1 83 ? 3.010 0.504 -1.779 1.00 86.31 83 ALA A C 1
ATOM 669 O O . ALA A 1 83 ? 3.286 0.656 -2.969 1.00 86.31 83 ALA A O 1
ATOM 670 N N . ASP A 1 84 ? 3.933 0.249 -0.845 1.00 86.50 84 ASP A N 1
ATOM 671 C CA . ASP A 1 84 ? 5.375 0.190 -1.115 1.00 86.50 84 ASP A CA 1
ATOM 672 C C . ASP A 1 84 ? 5.694 -0.908 -2.152 1.00 86.50 84 ASP A C 1
ATOM 674 O O . ASP A 1 84 ? 6.440 -0.686 -3.110 1.00 86.50 84 ASP A O 1
ATOM 678 N N . HIS A 1 85 ? 5.083 -2.093 -2.023 1.00 89.69 85 HIS A N 1
ATOM 679 C CA . HIS A 1 85 ? 5.264 -3.184 -2.983 1.00 89.69 85 HIS A CA 1
ATOM 680 C C . HIS A 1 85 ? 4.702 -2.872 -4.371 1.00 89.69 85 HIS A C 1
ATOM 682 O O . HIS A 1 85 ? 5.329 -3.240 -5.366 1.00 89.69 85 HIS A O 1
ATOM 688 N N . LEU A 1 86 ? 3.532 -2.233 -4.455 1.00 90.50 86 LEU A N 1
ATOM 689 C CA . LEU A 1 86 ? 2.910 -1.854 -5.721 1.00 90.50 86 LEU A CA 1
ATOM 690 C C . LEU A 1 86 ? 3.773 -0.826 -6.447 1.00 90.50 86 LEU A C 1
ATOM 692 O O . LEU A 1 86 ? 4.089 -1.034 -7.617 1.00 90.50 86 LEU A O 1
ATOM 696 N N . HIS A 1 87 ? 4.182 0.228 -5.741 1.00 90.12 87 HIS A N 1
ATOM 697 C CA . HIS A 1 87 ? 5.035 1.275 -6.285 1.00 90.12 87 HIS A CA 1
ATOM 698 C C . HIS A 1 87 ? 6.338 0.684 -6.835 1.00 90.12 87 HIS A C 1
ATOM 700 O O . HIS A 1 87 ? 6.648 0.822 -8.018 1.00 90.12 87 HIS A O 1
ATOM 706 N N . TYR A 1 88 ? 7.039 -0.112 -6.021 1.00 89.06 88 TYR A N 1
ATOM 707 C CA . TYR A 1 88 ? 8.276 -0.762 -6.449 1.00 89.06 88 TYR A CA 1
ATOM 708 C C . TYR A 1 88 ? 8.068 -1.739 -7.617 1.00 89.06 88 TYR A C 1
ATOM 710 O O . TYR A 1 88 ? 8.911 -1.840 -8.509 1.00 89.06 88 TYR A O 1
ATOM 718 N N . ALA A 1 89 ? 6.949 -2.473 -7.644 1.00 89.88 89 ALA A N 1
ATOM 719 C CA . ALA A 1 89 ? 6.632 -3.383 -8.740 1.00 89.88 89 ALA A CA 1
ATOM 720 C C . ALA A 1 89 ? 6.376 -2.657 -10.066 1.00 89.88 89 ALA A C 1
ATOM 722 O O . ALA A 1 89 ? 6.734 -3.190 -11.118 1.00 89.88 89 ALA A O 1
ATOM 723 N N . ILE A 1 90 ? 5.779 -1.467 -10.017 1.00 89.44 90 ILE A N 1
ATOM 724 C CA . ILE A 1 90 ? 5.545 -0.625 -11.189 1.00 89.44 90 ILE A CA 1
ATOM 725 C C . ILE A 1 90 ? 6.863 -0.014 -11.667 1.00 89.44 90 ILE A C 1
ATOM 727 O O . ILE A 1 90 ? 7.192 -0.172 -12.842 1.00 89.44 90 ILE A O 1
ATOM 731 N N . GLU A 1 91 ? 7.640 0.600 -10.774 1.00 91.00 91 GLU A N 1
ATOM 732 C CA . GLU A 1 91 ? 8.924 1.227 -11.116 1.00 91.00 91 GLU A CA 1
ATOM 733 C C . GLU A 1 91 ? 9.882 0.231 -11.767 1.00 91.00 91 GLU A C 1
ATOM 735 O O . GLU A 1 91 ? 10.308 0.423 -12.904 1.00 91.00 91 GLU A O 1
ATOM 740 N N . ARG A 1 92 ? 10.111 -0.924 -11.134 1.00 90.56 92 ARG A N 1
ATOM 741 C CA . ARG A 1 92 ? 11.006 -1.939 -11.711 1.00 90.56 92 ARG A CA 1
ATOM 742 C C . ARG A 1 92 ? 10.500 -2.492 -13.048 1.00 90.56 92 ARG A C 1
ATOM 744 O O . ARG A 1 92 ? 11.293 -2.943 -13.867 1.00 90.56 92 ARG A O 1
ATOM 751 N N . SER A 1 93 ? 9.182 -2.496 -13.275 1.00 89.12 93 SER A N 1
ATOM 752 C CA . SER A 1 93 ? 8.612 -2.899 -14.565 1.00 89.12 93 SER A CA 1
ATOM 753 C C . SER A 1 93 ? 8.866 -1.853 -15.648 1.00 89.12 93 SER A C 1
ATOM 755 O O . SER A 1 93 ? 9.028 -2.237 -16.803 1.00 89.12 93 SER A O 1
ATOM 757 N N . ARG A 1 94 ? 8.886 -0.559 -15.298 1.00 89.75 94 ARG A N 1
ATOM 758 C CA . ARG A 1 94 ? 9.262 0.535 -16.211 1.00 89.75 94 ARG A CA 1
ATOM 759 C C . ARG A 1 94 ? 10.747 0.476 -16.567 1.00 89.75 94 ARG A C 1
ATOM 761 O O . ARG A 1 94 ? 11.106 0.783 -17.694 1.00 89.75 94 ARG A O 1
ATOM 768 N N . GLU A 1 95 ? 11.580 0.021 -15.636 1.00 93.69 95 GLU A N 1
ATOM 769 C CA . GLU A 1 95 ? 13.020 -0.199 -15.828 1.00 93.69 95 GLU A CA 1
ATOM 770 C C . GLU A 1 95 ? 13.359 -1.524 -16.546 1.00 93.69 95 GLU A C 1
ATOM 772 O O . GLU A 1 95 ? 14.527 -1.888 -16.654 1.00 93.69 95 GLU A O 1
ATOM 777 N N . GLU A 1 96 ? 12.353 -2.276 -17.012 1.00 90.62 96 GLU A N 1
ATOM 778 C CA . GLU A 1 96 ? 12.508 -3.591 -17.660 1.00 90.62 96 GLU A CA 1
ATOM 779 C C . GLU A 1 96 ? 13.216 -4.652 -16.785 1.00 90.62 96 GLU A C 1
ATOM 781 O O . GLU A 1 96 ? 13.715 -5.675 -17.266 1.00 90.62 96 GLU A O 1
ATOM 786 N N . ILE A 1 97 ? 13.202 -4.466 -15.460 1.00 86.94 97 ILE A N 1
ATOM 787 C CA . ILE A 1 97 ? 13.797 -5.394 -14.498 1.00 86.94 97 ILE A CA 1
ATOM 788 C C . ILE A 1 97 ? 12.831 -6.557 -14.233 1.00 86.94 97 ILE A C 1
ATOM 790 O O . ILE A 1 97 ? 11.910 -6.504 -13.406 1.00 86.94 97 ILE A O 1
ATOM 794 N N . SER A 1 98 ? 13.080 -7.673 -14.918 1.00 79.50 98 SER A N 1
ATOM 795 C CA . SER A 1 98 ? 12.336 -8.918 -14.722 1.00 79.50 98 SER A CA 1
ATOM 796 C C . SER A 1 98 ? 12.847 -9.709 -13.514 1.00 79.50 98 SER A C 1
ATOM 798 O O . SER A 1 98 ? 13.899 -10.348 -13.565 1.00 79.50 98 SER A O 1
ATOM 800 N N . LEU A 1 99 ? 12.039 -9.779 -12.453 1.00 76.50 99 LEU A N 1
ATOM 801 C CA . LEU A 1 99 ? 12.265 -10.695 -11.332 1.00 76.50 99 LEU A CA 1
ATOM 802 C C . LEU A 1 99 ? 11.586 -12.043 -11.588 1.00 76.50 99 LEU A C 1
ATOM 804 O O . LEU A 1 99 ? 10.370 -12.116 -11.780 1.00 76.50 99 LEU A O 1
ATOM 808 N N . LYS A 1 100 ? 12.358 -13.131 -11.520 1.00 77.81 100 LYS A N 1
ATOM 809 C CA . LYS A 1 100 ? 11.791 -14.477 -11.386 1.00 77.81 100 LYS A CA 1
ATOM 810 C C . LYS A 1 100 ? 11.391 -14.673 -9.928 1.00 77.81 100 LYS A C 1
ATOM 812 O O . LYS A 1 100 ? 12.237 -14.542 -9.054 1.00 77.81 100 LYS A O 1
ATOM 817 N N . ASN A 1 101 ? 10.123 -14.988 -9.668 1.00 79.69 101 ASN A N 1
ATOM 818 C CA . ASN A 1 101 ? 9.679 -15.390 -8.336 1.00 79.69 101 ASN A CA 1
ATOM 819 C C . ASN A 1 101 ? 10.000 -16.887 -8.145 1.00 79.69 101 ASN A C 1
ATOM 821 O O . ASN A 1 101 ? 9.303 -17.717 -8.737 1.00 79.69 101 ASN A O 1
ATOM 825 N N . PRO A 1 102 ? 11.028 -17.247 -7.351 1.00 79.88 102 PRO A N 1
ATOM 826 C CA . PRO A 1 102 ? 11.431 -18.640 -7.172 1.00 79.88 102 PRO A CA 1
ATOM 827 C C . PRO A 1 102 ? 10.368 -19.467 -6.442 1.00 79.88 102 PRO A C 1
ATOM 829 O O . PRO A 1 102 ? 10.356 -20.678 -6.601 1.00 79.88 102 PRO A O 1
ATOM 832 N N . LEU A 1 103 ? 9.457 -18.816 -5.708 1.00 83.00 103 LEU A N 1
ATOM 833 C CA . LEU A 1 103 ? 8.381 -19.446 -4.939 1.00 83.00 103 LEU A CA 1
ATOM 834 C C . LEU A 1 103 ? 7.030 -19.426 -5.672 1.00 83.00 103 LEU A C 1
ATOM 836 O O . LEU A 1 103 ? 5.980 -19.686 -5.083 1.00 83.00 103 LEU A O 1
ATOM 840 N N . ALA A 1 104 ? 7.006 -19.057 -6.957 1.00 80.44 104 ALA A N 1
ATOM 841 C CA . ALA A 1 104 ? 5.755 -18.897 -7.698 1.00 80.44 104 ALA A CA 1
ATOM 842 C C . ALA A 1 104 ? 4.947 -20.200 -7.817 1.00 80.44 104 ALA A C 1
ATOM 844 O O . ALA A 1 104 ? 3.734 -20.154 -8.041 1.00 80.44 104 ALA A O 1
ATOM 845 N N . TRP A 1 105 ? 5.612 -21.355 -7.741 1.00 80.81 105 TRP A N 1
ATOM 846 C CA . TRP A 1 105 ? 4.958 -22.660 -7.772 1.00 80.81 105 TRP A CA 1
ATOM 847 C C . TRP A 1 105 ? 4.341 -22.983 -6.408 1.00 80.81 105 TRP A C 1
ATOM 849 O O . TRP A 1 105 ? 3.153 -23.291 -6.326 1.00 80.81 105 TRP A O 1
ATOM 859 N N . GLU A 1 106 ? 5.114 -22.812 -5.339 1.00 82.62 106 GLU A N 1
ATOM 860 C CA . GLU A 1 106 ? 4.723 -23.047 -3.954 1.00 82.62 106 GLU A CA 1
ATOM 861 C C . GLU A 1 106 ? 3.550 -22.151 -3.569 1.00 82.62 106 GLU A C 1
ATOM 863 O O . GLU A 1 106 ? 2.515 -22.654 -3.138 1.00 82.62 106 GLU A O 1
ATOM 868 N N . VAL A 1 107 ? 3.658 -20.838 -3.799 1.00 80.56 107 VAL A N 1
ATOM 869 C CA . VAL A 1 107 ? 2.597 -19.874 -3.467 1.00 80.56 107 VAL A CA 1
ATOM 870 C C . VAL A 1 107 ? 1.288 -20.245 -4.161 1.00 80.56 107 VAL A C 1
ATOM 872 O O . VAL A 1 107 ? 0.237 -20.223 -3.522 1.00 80.56 107 VAL A O 1
ATOM 875 N N . ARG A 1 108 ? 1.328 -20.656 -5.436 1.00 75.88 108 ARG A N 1
ATOM 876 C CA . ARG A 1 108 ? 0.127 -21.119 -6.150 1.00 75.88 108 ARG A CA 1
ATOM 877 C C . ARG A 1 108 ? -0.448 -22.391 -5.544 1.00 75.88 108 ARG A C 1
ATOM 879 O O . ARG A 1 108 ? -1.654 -22.465 -5.351 1.00 75.88 108 ARG A O 1
ATOM 886 N N . ASN A 1 109 ? 0.378 -23.385 -5.246 1.00 74.38 109 ASN A N 1
ATOM 887 C CA . ASN A 1 109 ? -0.122 -24.675 -4.776 1.00 74.38 109 ASN A CA 1
ATOM 888 C C . ASN A 1 109 ? -0.623 -24.639 -3.335 1.00 74.38 109 ASN A C 1
ATOM 890 O O . ASN A 1 109 ? -1.647 -25.256 -3.045 1.00 74.38 109 ASN A O 1
ATOM 894 N N . PHE A 1 110 ? 0.036 -23.888 -2.452 1.00 74.12 110 PHE A N 1
ATOM 895 C CA . PHE A 1 110 ? -0.436 -23.710 -1.080 1.00 74.12 110 PHE A CA 1
ATOM 896 C C . PHE A 1 110 ? -1.774 -22.961 -1.041 1.00 74.12 110 PHE A C 1
ATOM 898 O O . PHE A 1 110 ? -2.694 -23.403 -0.356 1.00 74.12 110 PHE A O 1
ATOM 905 N N . THR A 1 111 ? -1.927 -21.894 -1.834 1.00 63.03 111 THR A N 1
ATOM 906 C CA . THR A 1 111 ? -3.176 -21.107 -1.882 1.00 63.03 111 THR A CA 1
ATOM 907 C C . THR A 1 111 ? -4.317 -21.819 -2.619 1.00 63.03 111 THR A C 1
ATOM 909 O O . THR A 1 111 ? -5.466 -21.756 -2.187 1.00 63.03 111 THR A O 1
ATOM 912 N N . LEU A 1 112 ? -4.030 -22.572 -3.688 1.00 59.53 112 LEU A N 1
ATOM 913 C CA . LEU A 1 112 ? -5.028 -23.426 -4.349 1.00 59.53 112 LEU A CA 1
ATOM 914 C C . LEU A 1 112 ? -5.467 -24.597 -3.458 1.00 59.53 112 LEU A C 1
ATOM 916 O O . LEU A 1 112 ? -6.617 -25.031 -3.534 1.00 59.53 112 LEU A O 1
ATOM 920 N N . GLY A 1 113 ? -4.562 -25.117 -2.624 1.00 54.84 113 GLY A N 1
ATOM 921 C CA . GLY A 1 113 ? -4.853 -26.168 -1.653 1.00 54.84 113 GLY A CA 1
ATOM 922 C C . GLY A 1 113 ? -5.845 -25.715 -0.581 1.00 54.84 113 GLY A C 1
ATOM 923 O O . GLY A 1 113 ? -6.815 -26.426 -0.329 1.00 54.84 113 GLY A O 1
ATOM 924 N N . SER A 1 114 ? -5.657 -24.521 -0.008 1.00 53.91 114 SER A N 1
ATOM 925 C CA . SER A 1 114 ? -6.582 -23.955 0.984 1.00 53.91 114 SER A CA 1
ATOM 926 C C . SER A 1 114 ? -7.941 -23.589 0.375 1.00 53.91 114 SER A C 1
ATOM 928 O O . SER A 1 114 ? -8.969 -23.981 0.921 1.00 53.91 114 SER A O 1
ATOM 930 N N . MET A 1 115 ? -7.975 -22.978 -0.818 1.00 51.31 115 MET A N 1
ATOM 931 C CA . MET A 1 115 ? -9.236 -22.663 -1.516 1.00 51.31 115 MET A CA 1
ATOM 932 C C . MET A 1 115 ? -10.061 -23.912 -1.881 1.00 51.31 115 MET A C 1
ATOM 934 O O . MET A 1 115 ? -11.290 -23.871 -1.885 1.00 51.31 115 MET A O 1
ATOM 938 N N . LYS A 1 116 ? -9.414 -25.054 -2.167 1.00 47.22 116 LYS A N 1
ATOM 939 C CA . LYS A 1 116 ? -10.113 -26.329 -2.422 1.00 47.22 116 LYS A CA 1
ATOM 940 C C . LYS A 1 116 ? -10.759 -26.937 -1.175 1.00 47.22 116 LYS A C 1
ATOM 942 O O . LYS A 1 116 ? -11.696 -27.720 -1.318 1.00 47.22 116 LYS A O 1
ATOM 947 N N . LEU A 1 117 ? -10.258 -26.631 0.021 1.00 49.53 117 LEU A N 1
ATOM 948 C CA . LEU A 1 117 ? -10.800 -27.164 1.273 1.00 49.53 117 LEU A CA 1
ATOM 949 C C . LEU A 1 117 ? -12.021 -26.368 1.754 1.00 49.53 117 LEU A C 1
ATOM 951 O O . LEU A 1 117 ? -12.921 -26.954 2.348 1.00 49.53 117 LEU A O 1
ATOM 955 N N . GLU A 1 118 ? -12.102 -25.081 1.420 1.00 47.38 118 GLU A N 1
ATOM 956 C CA . GLU A 1 118 ? -13.234 -24.211 1.774 1.00 47.38 118 GLU A CA 1
ATOM 957 C C . GLU A 1 118 ? -14.488 -24.466 0.916 1.00 47.38 118 GLU A C 1
ATOM 959 O O . GLU A 1 118 ? -15.606 -24.200 1.348 1.00 47.38 118 GLU A O 1
ATOM 964 N N . ASN A 1 119 ? -14.339 -25.080 -0.262 1.00 38.78 119 ASN A N 1
ATOM 965 C CA . ASN A 1 119 ? -15.451 -25.374 -1.174 1.00 38.78 119 ASN A CA 1
ATOM 966 C C . ASN A 1 119 ? -16.123 -26.747 -0.929 1.00 38.78 119 ASN A C 1
ATOM 968 O O . ASN A 1 119 ? -16.810 -27.268 -1.807 1.00 38.78 119 ASN A O 1
ATOM 972 N N . LYS A 1 120 ? -15.905 -27.370 0.241 1.00 40.41 120 LYS A N 1
ATOM 973 C CA . LYS A 1 120 ? -16.465 -28.693 0.595 1.00 40.41 120 LYS A CA 1
ATOM 974 C C . LYS A 1 120 ? -17.752 -28.673 1.433 1.00 40.41 120 LYS A C 1
ATOM 976 O O . LYS A 1 120 ? -18.235 -29.751 1.763 1.00 40.41 120 LYS A O 1
ATOM 981 N N . SER A 1 121 ? -18.340 -27.508 1.717 1.00 39.75 121 SER A N 1
ATOM 982 C CA . SER A 1 121 ? -19.560 -27.414 2.550 1.00 39.75 121 SER A CA 1
ATOM 983 C C . SER A 1 121 ? -20.720 -26.624 1.931 1.00 39.75 121 SER A C 1
ATOM 985 O O . SER A 1 121 ? -21.610 -26.188 2.652 1.00 39.75 121 SER A O 1
ATOM 987 N N . PHE A 1 122 ? -20.751 -26.469 0.607 1.00 37.09 122 PHE A N 1
ATOM 988 C CA . PHE A 1 122 ? -21.914 -25.917 -0.097 1.00 37.09 122 PHE A CA 1
ATOM 989 C C . PHE A 1 122 ? -22.418 -26.900 -1.158 1.00 37.09 122 PHE A C 1
ATOM 991 O O . PHE A 1 122 ? -22.292 -26.654 -2.355 1.00 37.09 122 PHE A O 1
ATOM 998 N N . VAL A 1 123 ? -22.963 -28.029 -0.700 1.00 37.38 123 VAL A N 1
ATOM 999 C CA . VAL A 1 123 ? -24.002 -28.804 -1.399 1.00 37.38 123 VAL A CA 1
ATOM 1000 C C . VAL A 1 123 ? -25.017 -29.241 -0.356 1.00 37.38 123 VAL A C 1
ATOM 1002 O O . VAL A 1 123 ? -24.565 -29.737 0.700 1.00 37.38 123 VAL A O 1
#

Foldseek 3Di:
DDPPKDKDFDAPDPVPPDDPPDDDDPVRGPDIDIDPDPVLVVLVVCLVVVDDPVLVVVLVVVQVVCCVVVVDHDDSVVSSVVSVVSVVVVVCVVVVNDDDDPCPVVVVVVVVVVVVVVPPPDD